Protein AF-A0A174QGA2-F1 (afdb_monomer_lite)

InterPro domains:
  IPR015068 Protein of unknown function DUF1877 [PF08974] (50-121)
  IPR035944 YfbM-like super family [G3DSA:3.40.1760.10] (6-154)
  IPR035944 YfbM-like super family [SSF111069] (50-141)

Structure (mmCIF, N/CA/C/O backbone):
data_AF-A0A174QGA2-F1
#
_entry.id   AF-A0A174QGA2-F1
#
loop_
_atom_site.group_PDB
_atom_site.id
_atom_site.type_symbol
_atom_site.label_atom_id
_atom_site.label_alt_id
_atom_site.label_comp_id
_atom_site.label_asym_id
_atom_site.label_entity_id
_atom_site.label_seq_id
_atom_site.pdbx_PDB_ins_code
_atom_site.Cartn_x
_atom_site.Cartn_y
_atom_site.Cartn_z
_atom_site.occupancy
_atom_site.B_iso_or_equiv
_atom_site.auth_seq_id
_atom_site.auth_comp_id
_atom_site.auth_asym_id
_atom_site.auth_atom_id
_atom_site.pdbx_PDB_model_num
ATOM 1 N N . MET A 1 1 ? 16.598 4.326 19.080 1.00 32.03 1 MET A N 1
ATOM 2 C CA . MET A 1 1 ? 16.404 4.909 17.741 1.00 32.03 1 MET A CA 1
ATOM 3 C C . MET A 1 1 ? 15.063 4.391 17.277 1.00 32.03 1 MET A C 1
ATOM 5 O O . MET A 1 1 ? 14.894 3.181 17.305 1.00 32.03 1 MET A O 1
ATOM 9 N N . ASN A 1 2 ? 14.091 5.274 17.035 1.00 31.70 2 ASN A N 1
ATOM 10 C CA . ASN A 1 2 ? 12.818 4.861 16.446 1.00 31.70 2 ASN A CA 1
ATOM 11 C C . ASN A 1 2 ? 13.120 4.526 14.993 1.00 31.70 2 ASN A C 1
ATOM 13 O O . ASN A 1 2 ? 13.471 5.416 14.226 1.00 31.70 2 ASN A O 1
ATOM 17 N N . THR A 1 3 ? 13.085 3.246 14.678 1.00 42.44 3 THR A N 1
ATOM 18 C CA . THR A 1 3 ? 13.171 2.734 13.323 1.00 42.44 3 THR A CA 1
ATOM 19 C C . THR A 1 3 ? 11.879 3.129 12.610 1.00 42.44 3 THR A C 1
ATOM 21 O O . THR A 1 3 ? 10.781 2.789 13.055 1.00 42.44 3 THR A O 1
ATOM 24 N N . GLU A 1 4 ? 11.982 3.973 11.585 1.00 53.12 4 GLU A N 1
ATOM 25 C CA . GLU A 1 4 ? 10.820 4.417 10.815 1.00 53.12 4 GLU A CA 1
ATOM 26 C C . GLU A 1 4 ? 10.363 3.255 9.921 1.00 53.12 4 GLU A C 1
ATOM 28 O O . GLU A 1 4 ? 10.946 2.984 8.878 1.00 53.12 4 GLU A O 1
ATOM 33 N N . ASN A 1 5 ? 9.331 2.531 10.356 1.00 74.19 5 ASN A N 1
ATOM 34 C CA . ASN A 1 5 ? 8.721 1.433 9.608 1.00 74.19 5 ASN A CA 1
ATOM 35 C C . ASN A 1 5 ? 7.823 1.996 8.488 1.00 74.19 5 ASN A C 1
ATOM 37 O O . ASN A 1 5 ? 6.624 2.174 8.698 1.00 74.19 5 ASN A O 1
ATOM 41 N N . ILE A 1 6 ? 8.400 2.326 7.327 1.00 83.94 6 ILE A N 1
ATOM 42 C CA . ILE A 1 6 ? 7.705 3.016 6.224 1.00 83.94 6 ILE A CA 1
ATOM 43 C C . ILE A 1 6 ? 7.728 2.162 4.958 1.00 83.94 6 ILE A C 1
ATOM 45 O O . ILE A 1 6 ? 8.796 1.834 4.437 1.00 83.94 6 ILE A O 1
ATOM 49 N N . ALA A 1 7 ? 6.550 1.900 4.398 1.00 87.19 7 ALA A N 1
ATOM 50 C CA . ALA A 1 7 ? 6.421 1.335 3.063 1.00 87.19 7 ALA A CA 1
ATOM 51 C C . ALA A 1 7 ? 6.525 2.450 2.015 1.00 87.19 7 ALA A C 1
ATOM 53 O O . ALA A 1 7 ? 5.836 3.470 2.097 1.00 87.19 7 ALA A O 1
ATOM 54 N N . HIS A 1 8 ? 7.409 2.266 1.044 1.00 86.12 8 HIS A N 1
ATOM 55 C CA . HIS A 1 8 ? 7.577 3.150 -0.098 1.00 86.12 8 HIS A CA 1
ATOM 56 C C . HIS A 1 8 ? 7.072 2.446 -1.348 1.00 86.12 8 HIS A C 1
ATOM 58 O O . HIS A 1 8 ? 7.482 1.327 -1.643 1.00 86.12 8 HIS A O 1
ATOM 64 N N . TYR A 1 9 ? 6.214 3.133 -2.081 1.00 86.75 9 TYR A N 1
ATOM 65 C CA . TYR A 1 9 ? 5.612 2.640 -3.303 1.00 86.75 9 TYR A CA 1
ATOM 66 C C . TYR A 1 9 ? 6.214 3.393 -4.467 1.00 86.75 9 TYR A C 1
ATOM 68 O O . TYR A 1 9 ? 6.306 4.623 -4.438 1.00 86.75 9 TYR A O 1
ATOM 76 N N . PHE A 1 10 ? 6.620 2.646 -5.479 1.00 83.25 10 PHE A N 1
ATOM 77 C CA . PHE A 1 10 ? 7.259 3.162 -6.668 1.00 83.25 10 PHE A CA 1
ATOM 78 C C . PHE A 1 10 ? 6.580 2.553 -7.883 1.00 83.25 10 PHE A C 1
ATOM 80 O O . PHE A 1 10 ? 6.438 1.337 -7.984 1.00 83.25 10 PHE A O 1
ATOM 87 N N . TYR A 1 11 ? 6.175 3.404 -8.814 1.00 79.88 11 TYR A N 1
ATOM 88 C CA . TYR A 1 11 ? 5.668 2.979 -10.105 1.00 79.88 11 TYR A CA 1
ATOM 89 C C . TYR A 1 11 ? 6.525 3.622 -11.195 1.00 79.88 11 TYR A C 1
ATOM 91 O O . TYR A 1 11 ? 6.587 4.852 -11.311 1.00 79.88 11 TYR A O 1
ATOM 99 N N . GLY A 1 12 ? 7.286 2.791 -11.906 1.00 69.81 12 GLY A N 1
ATOM 100 C CA . GLY A 1 12 ? 8.377 3.210 -12.784 1.00 69.81 12 GLY A CA 1
ATOM 101 C C . GLY A 1 12 ? 8.266 2.635 -14.191 1.00 69.81 12 GLY A C 1
ATOM 102 O O . GLY A 1 12 ? 7.476 1.734 -14.447 1.00 69.81 12 GLY A O 1
ATOM 103 N N . SER A 1 13 ? 9.066 3.185 -15.106 1.00 58.62 13 SER A N 1
ATOM 104 C CA . SER A 1 13 ? 9.187 2.695 -16.484 1.00 58.62 13 SER A CA 1
ATOM 105 C C . SER A 1 13 ? 10.116 1.473 -16.589 1.00 58.62 13 SER A C 1
ATOM 107 O O . SER A 1 13 ? 10.948 1.255 -15.706 1.00 58.62 13 SER A O 1
ATOM 109 N N . ALA A 1 14 ? 10.029 0.726 -17.698 1.00 57.12 14 ALA A N 1
ATOM 110 C CA . ALA A 1 14 ? 10.846 -0.459 -18.009 1.00 57.12 14 ALA A CA 1
ATOM 111 C C . ALA A 1 14 ? 12.374 -0.370 -17.709 1.00 57.12 14 ALA A C 1
ATOM 113 O O . ALA A 1 14 ? 12.960 -1.372 -17.309 1.00 57.12 14 ALA A O 1
ATOM 114 N N . PRO A 1 15 ? 13.075 0.784 -17.820 1.00 55.81 15 PRO A N 1
ATOM 115 C CA . PRO A 1 15 ? 14.496 0.876 -17.454 1.00 55.81 15 PRO A CA 1
ATOM 116 C C . PRO A 1 15 ? 14.767 0.696 -15.955 1.00 55.81 15 PRO A C 1
ATOM 118 O O . PRO A 1 15 ? 15.815 0.174 -15.578 1.00 55.81 15 PRO A O 1
ATOM 121 N N . ALA A 1 16 ? 13.831 1.124 -15.099 1.00 59.38 16 ALA A N 1
ATOM 122 C CA . ALA A 1 16 ? 13.921 0.873 -13.667 1.00 59.38 16 ALA A CA 1
ATOM 123 C C . ALA A 1 16 ? 13.703 -0.618 -13.384 1.00 59.38 16 ALA A C 1
ATOM 125 O O . ALA A 1 16 ? 14.403 -1.177 -12.549 1.00 59.38 16 ALA A O 1
ATOM 126 N N . GLU A 1 17 ? 12.788 -1.267 -14.110 1.00 61.62 17 GLU A N 1
ATOM 127 C CA . GLU A 1 17 ? 12.542 -2.709 -14.024 1.00 61.62 17 GLU A CA 1
ATOM 128 C C . GLU A 1 17 ? 13.785 -3.532 -14.370 1.00 61.62 17 GLU A C 1
ATOM 130 O O . GLU A 1 17 ? 14.136 -4.412 -13.594 1.00 61.62 17 GLU A O 1
ATOM 135 N N . ASP A 1 18 ? 14.493 -3.234 -15.463 1.00 65.38 18 ASP A N 1
ATOM 136 C CA . ASP A 1 18 ? 15.709 -3.974 -15.823 1.00 65.38 18 ASP A CA 1
ATOM 137 C C . ASP A 1 18 ? 16.791 -3.846 -14.741 1.00 65.38 18 ASP A C 1
ATOM 139 O O . ASP A 1 18 ? 17.445 -4.827 -14.387 1.00 65.38 18 ASP A O 1
ATOM 143 N N . GLU A 1 19 ? 17.001 -2.651 -14.182 1.00 63.28 19 GLU A N 1
ATOM 144 C CA . GLU A 1 19 ? 17.956 -2.460 -13.083 1.00 63.28 19 GLU A CA 1
ATOM 145 C C . GLU A 1 19 ? 17.502 -3.140 -11.789 1.00 63.28 19 GLU A C 1
ATOM 147 O O . GLU A 1 19 ? 18.331 -3.721 -11.088 1.00 63.28 19 GLU A O 1
ATOM 152 N N . LEU A 1 20 ? 16.200 -3.129 -11.497 1.00 63.28 20 LEU A N 1
ATOM 153 C CA . LEU A 1 20 ? 15.600 -3.810 -10.352 1.00 63.28 20 LEU A CA 1
ATOM 154 C C . LEU A 1 20 ? 15.716 -5.323 -10.472 1.00 63.28 20 LEU A C 1
ATOM 156 O O . LEU A 1 20 ? 16.229 -5.962 -9.563 1.00 63.28 20 LEU A O 1
ATOM 160 N N . MET A 1 21 ? 15.300 -5.891 -11.600 1.00 66.69 21 MET A N 1
ATOM 161 C CA . MET A 1 21 ? 15.427 -7.308 -11.925 1.00 66.69 21 MET A CA 1
ATOM 162 C C . MET A 1 21 ? 16.900 -7.718 -11.865 1.00 66.69 21 MET A C 1
ATOM 164 O O . MET A 1 21 ? 17.241 -8.699 -11.210 1.00 66.69 21 MET A O 1
ATOM 168 N N . ASN A 1 22 ? 17.812 -6.938 -12.454 1.00 67.81 22 ASN A N 1
ATOM 169 C CA . ASN A 1 22 ? 19.244 -7.221 -12.365 1.00 67.81 22 ASN A CA 1
ATOM 170 C C . ASN A 1 22 ? 19.764 -7.152 -10.922 1.00 67.81 22 ASN A C 1
ATOM 172 O O . ASN A 1 22 ? 20.528 -8.029 -10.529 1.00 67.81 22 ASN A O 1
ATOM 176 N N . ALA A 1 23 ? 19.348 -6.172 -10.117 1.00 63.22 23 ALA A N 1
ATOM 177 C CA . ALA A 1 23 ? 19.725 -6.081 -8.707 1.00 63.22 23 ALA A CA 1
ATOM 178 C C . ALA A 1 23 ? 19.207 -7.291 -7.912 1.00 63.22 23 ALA A C 1
ATOM 180 O O . ALA A 1 23 ? 20.001 -7.986 -7.273 1.00 63.22 23 ALA A O 1
ATOM 181 N N . VAL A 1 24 ? 17.917 -7.606 -8.061 1.00 58.97 24 VAL A N 1
ATOM 182 C CA . VAL A 1 24 ? 17.227 -8.756 -7.458 1.00 58.97 24 VAL A CA 1
ATOM 183 C C . VAL A 1 24 ? 17.932 -10.066 -7.801 1.00 58.97 24 VAL A C 1
ATOM 185 O O . VAL A 1 24 ? 18.213 -10.872 -6.914 1.00 58.97 24 VAL A O 1
ATOM 188 N N . PHE A 1 25 ? 18.257 -10.286 -9.076 1.00 62.22 25 PHE A N 1
ATOM 189 C CA . PHE A 1 25 ? 18.882 -11.528 -9.535 1.00 62.22 25 PHE A CA 1
ATOM 190 C C . PHE A 1 25 ? 20.403 -11.570 -9.332 1.00 62.22 25 PHE A C 1
ATOM 192 O O . PHE A 1 25 ? 20.982 -12.658 -9.362 1.00 62.22 25 PHE A O 1
ATOM 199 N N . SER A 1 26 ? 21.067 -10.430 -9.109 1.00 64.62 26 SER A N 1
ATOM 200 C CA . SER A 1 26 ? 22.510 -10.381 -8.821 1.00 64.62 26 SER A CA 1
ATOM 201 C C . SER A 1 26 ? 22.862 -10.750 -7.376 1.00 64.62 26 SER A C 1
ATOM 203 O O . SER A 1 26 ? 23.997 -11.148 -7.114 1.00 64.62 26 SER A O 1
ATOM 205 N N . GLY A 1 27 ? 21.893 -10.685 -6.454 1.00 55.16 27 GLY A N 1
ATOM 206 C CA . GLY A 1 27 ? 22.037 -11.139 -5.068 1.00 55.16 27 GLY A CA 1
ATOM 207 C C . GLY A 1 27 ? 22.778 -10.182 -4.127 1.00 55.16 27 GLY A C 1
ATOM 208 O O . GLY A 1 27 ? 23.023 -10.552 -2.979 1.00 55.16 27 GLY A O 1
ATOM 209 N N . GLU A 1 28 ? 23.125 -8.966 -4.564 1.00 54.97 28 GLU A N 1
ATOM 210 C CA . GLU A 1 28 ? 23.722 -7.936 -3.706 1.00 54.97 28 GLU A CA 1
ATOM 211 C C . GLU A 1 28 ? 22.750 -6.764 -3.474 1.00 54.97 28 GLU A C 1
ATOM 213 O O . GLU A 1 28 ? 22.506 -5.956 -4.364 1.00 54.97 28 GLU A O 1
ATOM 218 N N . ASN A 1 29 ? 22.250 -6.666 -2.234 1.00 64.25 29 ASN A N 1
ATOM 219 C CA . ASN A 1 29 ? 21.660 -5.474 -1.606 1.00 64.25 29 ASN A CA 1
ATOM 220 C C . ASN A 1 29 ? 20.593 -4.745 -2.451 1.00 64.25 29 ASN A C 1
ATOM 222 O O . ASN A 1 29 ? 20.754 -3.588 -2.859 1.00 64.25 29 ASN A O 1
ATOM 226 N N . THR A 1 30 ? 19.484 -5.449 -2.690 1.00 66.44 30 THR A N 1
ATOM 227 C CA . THR A 1 30 ? 18.354 -4.981 -3.505 1.00 66.44 30 THR A CA 1
ATOM 228 C C . THR A 1 30 ? 17.773 -3.678 -2.968 1.00 66.44 30 THR A C 1
ATOM 230 O O . THR A 1 30 ? 17.426 -2.803 -3.756 1.00 66.44 30 THR A O 1
ATOM 233 N N . VAL A 1 31 ? 17.713 -3.506 -1.644 1.00 66.31 31 VAL A N 1
ATOM 234 C CA . VAL A 1 31 ? 17.263 -2.261 -1.002 1.00 66.31 31 VAL A CA 1
ATOM 235 C C . VAL A 1 31 ? 18.100 -1.044 -1.414 1.00 66.31 31 VAL A C 1
ATOM 237 O O . VAL A 1 31 ? 17.535 -0.007 -1.770 1.00 66.31 31 VAL A O 1
ATOM 240 N N . ASP A 1 32 ? 19.431 -1.138 -1.391 1.00 70.19 32 ASP A N 1
ATOM 241 C CA . ASP A 1 32 ? 20.298 -0.013 -1.767 1.00 70.19 32 ASP A CA 1
ATOM 242 C C . ASP A 1 32 ? 20.285 0.244 -3.278 1.00 70.19 32 ASP A C 1
ATOM 244 O O . ASP A 1 32 ? 20.336 1.402 -3.709 1.00 70.19 32 ASP A O 1
ATOM 248 N N . ALA A 1 33 ? 20.153 -0.812 -4.085 1.00 68.25 33 ALA A N 1
ATOM 249 C CA . ALA A 1 33 ? 19.936 -0.687 -5.521 1.00 68.25 33 ALA A CA 1
ATOM 250 C C . ALA A 1 33 ? 18.605 0.019 -5.820 1.00 68.25 33 ALA A C 1
ATOM 252 O O . ALA A 1 33 ? 18.585 0.957 -6.610 1.00 68.25 33 ALA A O 1
ATOM 253 N N . LEU A 1 34 ? 17.528 -0.329 -5.108 1.00 67.62 34 LEU A N 1
ATOM 254 C CA . LEU A 1 34 ? 16.228 0.342 -5.182 1.00 67.62 34 LEU A CA 1
ATOM 255 C C . LEU A 1 34 ? 16.313 1.811 -4.816 1.00 67.62 34 LEU A C 1
ATOM 257 O O . LEU A 1 34 ? 15.825 2.663 -5.550 1.00 67.62 34 LEU A O 1
ATOM 261 N N . LYS A 1 35 ? 16.958 2.125 -3.689 1.00 68.38 35 LYS A N 1
ATOM 262 C CA . LYS A 1 35 ? 17.181 3.510 -3.265 1.00 68.38 35 LYS A CA 1
ATOM 263 C C . LYS A 1 35 ? 18.007 4.271 -4.303 1.00 68.38 35 LYS A C 1
ATOM 265 O O . LYS A 1 35 ? 17.754 5.449 -4.535 1.00 68.38 35 LYS A O 1
ATOM 270 N N . THR A 1 36 ? 18.982 3.627 -4.939 1.00 70.44 36 THR A N 1
ATOM 271 C CA . THR A 1 36 ? 19.800 4.239 -5.994 1.00 70.44 36 THR A CA 1
ATOM 272 C C . THR A 1 36 ? 18.984 4.477 -7.263 1.00 70.44 36 THR A C 1
ATOM 274 O O . THR A 1 36 ? 18.959 5.606 -7.747 1.00 70.44 36 THR A O 1
ATOM 277 N N . ALA A 1 37 ? 18.241 3.475 -7.733 1.00 66.44 37 ALA A N 1
ATOM 278 C CA . ALA A 1 37 ? 17.342 3.569 -8.878 1.00 66.44 37 ALA A CA 1
ATOM 279 C C . ALA A 1 37 ? 16.263 4.642 -8.652 1.00 66.44 37 ALA A C 1
ATOM 281 O O . ALA A 1 37 ? 16.067 5.497 -9.509 1.00 66.44 37 ALA A O 1
ATOM 282 N N . ALA A 1 38 ? 15.654 4.685 -7.459 1.00 63.41 38 ALA A N 1
ATOM 283 C CA . ALA A 1 38 ? 14.725 5.730 -7.000 1.00 63.41 38 ALA A CA 1
ATOM 284 C C . ALA A 1 38 ? 15.292 7.149 -7.085 1.00 63.41 38 ALA A C 1
ATOM 286 O O . ALA A 1 38 ? 14.538 8.100 -7.270 1.00 63.41 38 ALA A O 1
ATOM 287 N N . ASN A 1 39 ? 16.611 7.299 -6.961 1.00 66.44 39 ASN A N 1
ATOM 288 C CA . ASN A 1 39 ? 17.290 8.585 -7.080 1.00 66.44 39 ASN A CA 1
ATOM 289 C C . ASN A 1 39 ? 17.799 8.883 -8.503 1.00 66.44 39 ASN A C 1
ATOM 291 O O . ASN A 1 39 ? 18.123 10.035 -8.790 1.00 66.44 39 ASN A O 1
ATOM 295 N N . GLN A 1 40 ? 17.931 7.871 -9.365 1.00 64.69 40 GLN A N 1
ATOM 296 C CA . GLN A 1 40 ? 18.524 7.987 -10.704 1.00 64.69 40 GLN A CA 1
ATOM 297 C C . GLN A 1 40 ? 17.485 8.029 -11.828 1.00 64.69 40 GLN A C 1
ATOM 299 O O . GLN A 1 40 ? 17.732 8.679 -12.845 1.00 64.69 40 GLN A O 1
ATOM 304 N N . HIS A 1 41 ? 16.334 7.388 -11.635 1.00 64.44 41 HIS A N 1
ATOM 305 C CA . HIS A 1 41 ? 15.251 7.318 -12.613 1.00 64.44 41 HIS A CA 1
ATOM 306 C C . HIS A 1 41 ? 14.066 8.179 -12.181 1.00 64.44 41 HIS A C 1
ATOM 308 O O . HIS A 1 41 ? 13.733 8.260 -10.998 1.00 64.44 41 HIS A O 1
ATOM 314 N N . GLU A 1 42 ? 13.393 8.804 -13.147 1.00 63.81 42 GLU A N 1
ATOM 315 C CA . GLU A 1 42 ? 12.097 9.439 -12.898 1.00 63.81 42 GLU A CA 1
ATOM 316 C C . GLU A 1 42 ? 11.029 8.347 -12.772 1.00 63.81 42 GLU A C 1
ATOM 318 O O . GLU A 1 42 ? 10.503 7.839 -13.764 1.00 63.81 42 GLU A O 1
ATOM 323 N N . PHE A 1 43 ? 10.716 7.970 -11.531 1.00 71.06 43 PHE A N 1
ATOM 324 C CA . PHE A 1 43 ? 9.496 7.227 -11.236 1.00 71.06 43 PHE A CA 1
ATOM 325 C C . PHE A 1 43 ? 8.290 8.093 -11.584 1.00 71.06 43 PHE A C 1
ATOM 327 O O . PHE A 1 43 ? 8.243 9.278 -11.248 1.00 71.06 43 PHE A O 1
ATOM 334 N N . LEU A 1 44 ? 7.309 7.489 -12.249 1.00 75.38 44 LEU A N 1
ATOM 335 C CA . LEU A 1 44 ? 6.091 8.175 -12.665 1.00 75.38 44 LEU A CA 1
ATOM 336 C C . LEU A 1 44 ? 5.263 8.559 -11.442 1.00 75.38 44 LEU A C 1
ATOM 338 O O . LEU A 1 44 ? 4.813 9.700 -11.327 1.00 75.38 44 LEU A O 1
ATOM 342 N N . TYR A 1 45 ? 5.128 7.623 -10.499 1.00 83.19 45 TYR A N 1
ATOM 343 C CA . TYR A 1 45 ? 4.452 7.845 -9.227 1.00 83.19 45 TYR A CA 1
ATOM 344 C C . TYR A 1 45 ? 5.284 7.285 -8.078 1.00 83.19 45 TYR A C 1
ATOM 346 O O . TYR A 1 45 ? 5.861 6.201 -8.176 1.00 83.19 45 TYR A O 1
ATOM 354 N N . THR A 1 46 ? 5.321 8.022 -6.968 1.00 84.88 46 THR A N 1
ATOM 355 C CA . THR A 1 46 ? 5.925 7.555 -5.717 1.00 84.88 46 THR A CA 1
ATOM 356 C C . THR A 1 46 ? 5.053 7.964 -4.545 1.00 84.88 46 THR A C 1
ATOM 358 O O . THR A 1 46 ? 4.564 9.092 -4.520 1.00 84.88 46 THR A O 1
ATOM 361 N N . GLU A 1 47 ? 4.873 7.073 -3.575 1.00 90.38 47 GLU A N 1
ATOM 362 C CA . GLU A 1 47 ? 4.130 7.360 -2.347 1.00 90.38 47 GLU A CA 1
ATOM 363 C C . GLU A 1 47 ? 4.797 6.714 -1.130 1.00 90.38 47 GLU A C 1
ATOM 365 O O . GLU A 1 47 ? 5.595 5.781 -1.242 1.00 90.38 47 GLU A O 1
ATOM 370 N N . LYS A 1 48 ? 4.480 7.232 0.060 1.00 90.31 48 LYS A N 1
ATOM 371 C CA . LYS A 1 48 ? 4.991 6.714 1.335 1.00 90.31 48 LYS A CA 1
ATOM 372 C C . LYS A 1 48 ? 3.850 6.486 2.308 1.00 90.31 48 LYS A C 1
ATOM 374 O O . LYS A 1 48 ? 3.110 7.417 2.614 1.00 90.31 48 LYS A O 1
ATOM 379 N N . ILE A 1 49 ? 3.780 5.278 2.849 1.00 92.00 49 ILE A N 1
ATOM 380 C CA . ILE A 1 49 ? 2.761 4.854 3.802 1.00 92.00 49 ILE A CA 1
ATOM 381 C C . ILE A 1 49 ? 3.460 4.448 5.098 1.00 92.00 49 ILE A C 1
ATOM 383 O O . ILE A 1 49 ? 4.229 3.485 5.143 1.00 92.00 49 ILE A O 1
ATOM 387 N N . ARG A 1 50 ? 3.218 5.205 6.166 1.00 92.19 50 ARG A N 1
ATOM 388 C CA . ARG A 1 50 ? 3.810 4.965 7.490 1.00 92.19 50 ARG A CA 1
ATOM 389 C C . ARG A 1 50 ? 3.001 3.955 8.283 1.00 92.19 50 ARG A C 1
ATOM 391 O O . ARG A 1 50 ? 3.563 3.162 9.027 1.00 92.19 50 ARG A O 1
ATOM 398 N N . LEU A 1 51 ? 1.687 3.961 8.101 1.00 93.44 51 LEU A N 1
ATOM 399 C CA . LEU A 1 51 ? 0.762 3.104 8.832 1.00 93.44 51 LEU A CA 1
ATOM 400 C C . LEU A 1 51 ? 0.526 1.768 8.118 1.00 93.44 5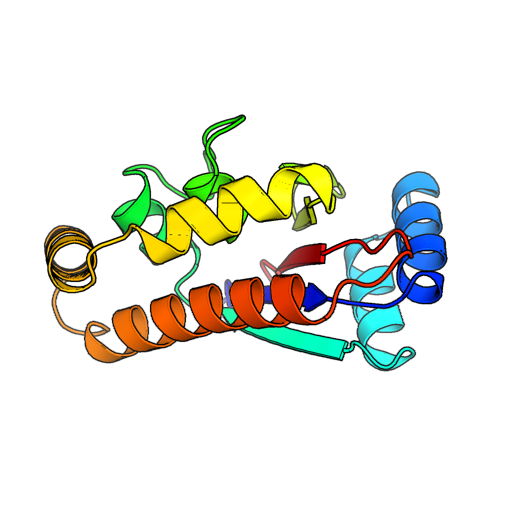1 LEU A C 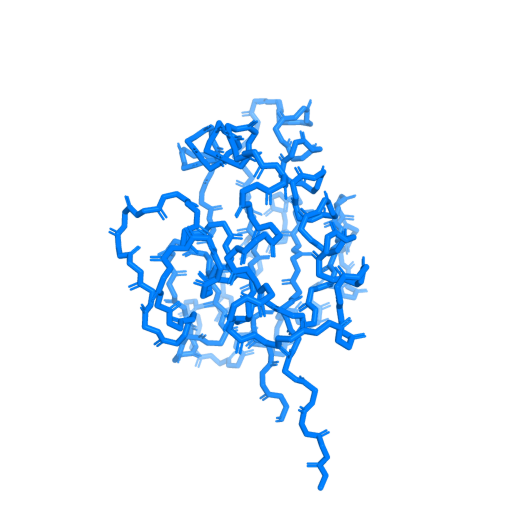1
ATOM 402 O O . LEU A 1 51 ? -0.459 1.099 8.400 1.00 93.44 51 LEU A O 1
ATOM 406 N N . TRP A 1 52 ? 1.410 1.351 7.204 1.00 92.44 52 TRP A N 1
ATOM 407 C CA . TRP A 1 52 ? 1.181 0.224 6.287 1.00 92.44 52 TRP A CA 1
ATOM 408 C C . TRP A 1 52 ? 0.758 -1.066 7.008 1.00 92.44 52 TRP A C 1
ATOM 410 O O . TRP A 1 52 ? -0.184 -1.728 6.586 1.00 92.44 52 TRP A O 1
ATOM 420 N N . ASN A 1 53 ? 1.381 -1.388 8.146 1.00 91.44 53 ASN A N 1
ATOM 421 C CA . ASN A 1 53 ? 1.029 -2.577 8.922 1.00 91.44 53 ASN A CA 1
ATOM 422 C C . ASN A 1 53 ? -0.334 -2.440 9.624 1.00 91.44 53 ASN A C 1
ATOM 424 O O . ASN A 1 53 ? -1.064 -3.419 9.754 1.00 91.44 53 ASN A O 1
ATOM 428 N N . GLU A 1 54 ? -0.691 -1.234 10.068 1.00 93.38 54 GLU A N 1
ATOM 429 C CA . GLU A 1 54 ? -2.004 -0.956 10.659 1.00 93.38 54 GLU A CA 1
ATOM 430 C C . GLU A 1 54 ? -3.105 -0.952 9.589 1.00 93.38 54 GLU A C 1
ATOM 432 O O . GLU A 1 54 ? -4.201 -1.449 9.838 1.00 93.38 54 GLU A O 1
ATOM 437 N N . LEU A 1 55 ? -2.802 -0.454 8.382 1.00 94.69 55 LEU A N 1
ATOM 438 C CA . LEU A 1 55 ? -3.690 -0.548 7.223 1.00 94.69 55 LEU A CA 1
ATOM 439 C C . LEU A 1 55 ? -3.932 -2.013 6.848 1.00 94.69 55 LEU A C 1
ATOM 441 O O . LEU A 1 55 ? -5.083 -2.407 6.693 1.00 94.69 55 LEU A O 1
ATOM 445 N N . HIS A 1 56 ? -2.879 -2.836 6.786 1.00 94.31 56 HIS A N 1
ATOM 446 C CA . HIS A 1 56 ? -3.006 -4.272 6.522 1.00 94.31 56 HIS A CA 1
ATOM 447 C C . HIS A 1 56 ? -3.916 -4.957 7.555 1.00 94.31 56 HIS A C 1
ATOM 449 O O . HIS A 1 56 ? -4.868 -5.649 7.199 1.00 94.31 56 HIS A O 1
ATOM 455 N N . MET A 1 57 ? -3.689 -4.695 8.847 1.00 93.56 57 MET A N 1
ATOM 456 C CA . MET A 1 57 ? -4.532 -5.216 9.930 1.00 93.56 57 MET A CA 1
ATOM 457 C C . MET A 1 57 ? -6.002 -4.795 9.801 1.00 93.56 57 MET A C 1
ATOM 459 O O . MET A 1 57 ? -6.893 -5.596 10.094 1.00 93.56 57 MET A O 1
ATOM 463 N N . ALA A 1 58 ? -6.276 -3.561 9.379 1.00 95.69 58 ALA A N 1
ATOM 464 C CA . ALA A 1 58 ? -7.639 -3.061 9.227 1.00 95.69 58 ALA A CA 1
ATOM 465 C C . ALA A 1 58 ? -8.344 -3.631 7.983 1.00 95.69 58 ALA A C 1
ATOM 467 O O . ALA A 1 58 ? -9.540 -3.917 8.050 1.00 95.69 58 ALA A O 1
ATOM 468 N N . LEU A 1 59 ? -7.609 -3.819 6.881 1.00 95.81 59 LEU A N 1
ATOM 469 C CA . LEU A 1 59 ? -8.133 -4.305 5.602 1.00 95.81 59 LEU A CA 1
ATOM 470 C C . LEU A 1 59 ? -8.359 -5.820 5.595 1.00 95.81 59 LEU A C 1
ATOM 472 O O . LEU A 1 59 ? -9.441 -6.271 5.232 1.00 95.81 59 LEU A O 1
ATOM 476 N N . VAL A 1 60 ? -7.367 -6.604 6.032 1.00 94.69 60 VAL A N 1
ATOM 477 C CA . VAL A 1 60 ? -7.401 -8.077 5.916 1.00 94.69 60 VAL A CA 1
ATOM 478 C C . VAL A 1 60 ? -7.405 -8.813 7.258 1.00 94.69 60 VAL A C 1
ATOM 480 O O . VAL A 1 60 ? -7.636 -10.019 7.309 1.00 94.69 60 VAL A O 1
ATOM 483 N N . GLY A 1 61 ? -7.210 -8.106 8.376 1.00 93.38 61 GLY A N 1
ATOM 484 C CA . GLY A 1 61 ? -7.346 -8.678 9.721 1.00 93.38 61 GLY A CA 1
ATOM 485 C C . GLY A 1 61 ? -6.099 -9.362 10.289 1.00 93.38 61 GLY A C 1
ATOM 486 O O . GLY A 1 61 ? -6.164 -9.864 11.413 1.00 93.38 61 GLY A O 1
ATOM 487 N N . CYS A 1 62 ? -4.975 -9.376 9.569 1.00 90.31 62 CYS A N 1
ATOM 488 C CA . CYS A 1 62 ? -3.690 -9.903 10.041 1.00 90.31 62 CYS A CA 1
ATOM 489 C C . CYS A 1 62 ? -2.549 -8.890 9.840 1.00 90.31 62 CYS A C 1
ATOM 491 O O . CYS A 1 62 ? -2.726 -7.910 9.112 1.00 90.31 62 CYS A O 1
ATOM 493 N N . PRO A 1 63 ? -1.391 -9.062 10.505 1.00 89.06 63 PRO A N 1
ATOM 494 C CA . PRO A 1 63 ? -0.263 -8.153 10.335 1.00 89.06 63 PRO A CA 1
ATOM 495 C C . PRO A 1 63 ? 0.304 -8.258 8.922 1.00 89.06 63 PRO A C 1
ATOM 497 O O . PRO A 1 63 ? 0.361 -9.347 8.360 1.00 89.06 63 PRO A O 1
ATOM 500 N N . GLY A 1 64 ? 0.827 -7.162 8.377 1.00 84.88 64 GLY A N 1
ATOM 501 C CA . GLY A 1 64 ? 1.523 -7.188 7.085 1.00 84.88 64 GLY A CA 1
ATOM 502 C C . GLY A 1 64 ? 2.845 -7.964 7.125 1.00 84.88 64 GLY A C 1
ATOM 503 O O . GLY A 1 64 ? 3.451 -8.225 6.096 1.00 84.88 64 GLY A O 1
ATOM 504 N N . THR A 1 65 ? 3.302 -8.374 8.311 1.00 83.25 65 THR A N 1
ATOM 505 C CA . THR A 1 65 ? 4.403 -9.336 8.469 1.00 83.25 65 THR A CA 1
ATOM 506 C C . THR A 1 65 ? 3.988 -10.785 8.210 1.00 83.25 65 THR A C 1
ATOM 508 O O . THR A 1 65 ? 4.854 -11.648 8.112 1.00 83.25 65 THR A O 1
ATOM 511 N N . GLU A 1 66 ? 2.684 -11.055 8.147 1.00 85.38 66 GLU A N 1
ATOM 512 C CA . GLU A 1 66 ? 2.081 -12.359 7.860 1.00 85.38 66 GLU A CA 1
ATOM 513 C C . GLU A 1 66 ? 1.030 -12.187 6.743 1.00 85.38 66 GLU A C 1
ATOM 515 O O . GLU A 1 66 ? -0.173 -12.342 6.988 1.00 85.38 66 GLU A O 1
ATOM 520 N N . PRO A 1 67 ? 1.461 -11.791 5.529 1.00 84.25 67 PRO A N 1
ATOM 521 C CA . PRO A 1 67 ? 0.547 -11.467 4.442 1.00 84.25 67 PRO A CA 1
ATOM 522 C C . PRO A 1 67 ? -0.214 -12.694 3.936 1.00 84.25 67 PRO A C 1
ATOM 524 O O . PRO A 1 67 ? 0.257 -13.834 4.020 1.00 84.25 67 PRO A O 1
ATOM 527 N N . ILE A 1 68 ? -1.406 -12.451 3.390 1.00 87.19 68 ILE A N 1
ATOM 528 C CA . ILE A 1 68 ? -2.269 -13.494 2.839 1.00 87.19 68 ILE A CA 1
ATOM 529 C C . ILE A 1 68 ? -1.957 -13.630 1.352 1.00 87.19 68 ILE A C 1
ATOM 531 O O . ILE A 1 68 ? -2.160 -12.714 0.562 1.00 87.19 68 ILE A O 1
ATOM 535 N N . SER A 1 69 ? -1.464 -14.803 0.969 1.00 84.31 69 SER A N 1
ATOM 536 C CA . SER A 1 69 ? -1.142 -15.113 -0.423 1.00 84.31 69 SER A CA 1
ATOM 537 C C . SER A 1 69 ? -2.391 -15.058 -1.316 1.00 84.31 69 SER A C 1
ATOM 539 O O . SER A 1 69 ? -3.419 -15.631 -0.950 1.00 84.31 69 SER A O 1
ATOM 541 N N . HIS A 1 70 ? -2.267 -14.438 -2.497 1.00 86.00 70 HIS A N 1
ATOM 542 C CA . HIS A 1 70 ? -3.341 -14.254 -3.491 1.00 86.00 70 HIS A CA 1
ATOM 543 C C . HIS A 1 70 ? -4.556 -13.464 -2.975 1.00 86.00 70 HIS A C 1
ATOM 545 O O . HIS A 1 70 ? -5.671 -13.642 -3.465 1.00 86.00 70 HIS A O 1
ATOM 551 N N . GLU A 1 71 ? -4.361 -12.628 -1.955 1.00 93.12 71 GLU A N 1
ATOM 552 C CA . GLU A 1 71 ? -5.378 -11.692 -1.494 1.00 93.12 71 GLU A CA 1
ATOM 553 C C . GLU A 1 71 ? -5.009 -10.278 -2.000 1.00 93.12 71 GLU A C 1
ATOM 555 O O . GLU A 1 71 ? -3.953 -9.767 -1.608 1.00 93.12 71 GLU A O 1
ATOM 560 N N . PRO A 1 72 ? -5.851 -9.634 -2.838 1.00 93.94 72 PRO A N 1
ATOM 561 C CA . PRO A 1 72 ? -5.520 -8.351 -3.464 1.00 93.94 72 PRO A CA 1
ATOM 562 C C . PRO A 1 72 ? -5.276 -7.179 -2.498 1.00 93.94 72 PRO A C 1
ATOM 564 O O . PRO A 1 72 ? -4.363 -6.389 -2.709 1.00 93.94 72 PRO A O 1
ATOM 567 N N . LEU A 1 73 ? -6.040 -7.039 -1.414 1.00 94.69 73 LEU A N 1
ATOM 568 C CA . LEU A 1 73 ? -5.814 -6.017 -0.382 1.00 94.69 73 LEU A CA 1
ATOM 569 C C . LEU A 1 73 ? -4.536 -6.276 0.426 1.00 94.69 73 LEU A C 1
ATOM 571 O O . LEU A 1 73 ? -3.886 -5.326 0.866 1.00 94.69 73 LEU A O 1
ATOM 575 N N . SER A 1 74 ? -4.158 -7.541 0.628 1.00 92.62 74 SER A N 1
ATOM 576 C CA . SER A 1 74 ? -2.868 -7.890 1.230 1.00 92.62 74 SER A CA 1
ATOM 577 C C . SER A 1 74 ? -1.731 -7.498 0.284 1.00 92.62 74 SER A C 1
ATOM 579 O O . SER A 1 74 ? -0.847 -6.729 0.670 1.00 92.62 74 SER A O 1
ATOM 581 N N . GLN A 1 75 ? -1.810 -7.924 -0.978 1.00 91.25 75 GLN A N 1
ATOM 582 C CA . GLN A 1 75 ? -0.840 -7.602 -2.030 1.00 91.25 75 GLN A CA 1
ATOM 583 C C . GLN A 1 75 ? -0.726 -6.093 -2.278 1.00 91.25 75 GLN A C 1
ATOM 585 O O . GLN A 1 75 ? 0.375 -5.588 -2.483 1.00 91.25 75 GLN A O 1
ATOM 590 N N . ALA A 1 76 ? -1.826 -5.344 -2.160 1.00 91.69 76 ALA A N 1
ATOM 591 C CA . ALA A 1 76 ? -1.826 -3.889 -2.263 1.00 91.69 76 ALA A CA 1
ATOM 592 C C . ALA A 1 76 ? -0.866 -3.226 -1.266 1.00 91.69 76 ALA A C 1
ATOM 594 O O . ALA A 1 76 ? -0.312 -2.169 -1.557 1.00 91.69 76 ALA A O 1
ATOM 595 N N . ILE A 1 77 ? -0.685 -3.827 -0.089 1.00 90.75 77 ILE A N 1
ATOM 596 C CA . ILE A 1 77 ? 0.145 -3.274 0.980 1.00 90.75 77 ILE A CA 1
ATOM 597 C C . ILE A 1 77 ? 1.569 -3.835 0.949 1.00 90.75 77 ILE A C 1
ATOM 599 O O . ILE A 1 77 ? 2.523 -3.112 1.236 1.00 90.75 77 ILE A O 1
ATOM 603 N N . VAL A 1 78 ? 1.714 -5.135 0.686 1.00 86.69 78 VAL A N 1
ATOM 604 C CA . VAL A 1 78 ? 2.996 -5.836 0.850 1.00 86.69 78 VAL A CA 1
ATOM 605 C C . VAL A 1 78 ? 3.664 -6.261 -0.451 1.00 86.69 78 VAL A C 1
ATOM 607 O O . VAL A 1 78 ? 4.794 -6.725 -0.390 1.00 86.69 78 VAL A O 1
ATOM 610 N N . GLY A 1 79 ? 3.007 -6.082 -1.596 1.00 84.50 79 GLY A N 1
ATOM 611 C CA . GLY A 1 79 ? 3.423 -6.622 -2.890 1.00 84.50 79 GLY A CA 1
ATOM 612 C C . GLY A 1 79 ? 3.070 -8.104 -3.071 1.00 84.50 79 GLY A C 1
ATOM 613 O O . GLY A 1 79 ? 2.574 -8.761 -2.152 1.00 84.50 79 GLY A O 1
ATOM 614 N N . VAL A 1 80 ? 3.287 -8.620 -4.283 1.00 80.12 80 VAL A N 1
ATOM 615 C CA . VAL A 1 80 ? 2.928 -9.994 -4.679 1.00 80.12 80 VAL A CA 1
ATOM 616 C C . VAL A 1 80 ? 4.083 -10.956 -4.428 1.00 80.12 80 VAL A C 1
ATOM 618 O O . VAL A 1 80 ? 3.918 -11.948 -3.716 1.00 80.12 80 VAL A O 1
ATOM 621 N N . ASP A 1 81 ? 5.256 -10.629 -4.967 1.00 75.88 81 ASP A N 1
ATOM 622 C CA . ASP A 1 81 ? 6.458 -11.450 -4.872 1.00 75.88 81 ASP A CA 1
ATOM 623 C C . ASP A 1 81 ? 7.560 -10.732 -4.103 1.00 75.88 81 ASP A C 1
ATOM 625 O O . ASP A 1 81 ? 7.851 -9.561 -4.345 1.00 75.88 81 ASP A O 1
ATOM 629 N N . PHE A 1 82 ? 8.196 -11.457 -3.182 1.00 73.25 82 PHE A N 1
ATOM 630 C CA . PHE A 1 82 ? 9.163 -10.918 -2.230 1.00 73.25 82 PHE A CA 1
ATOM 631 C C . PHE A 1 82 ? 10.603 -11.211 -2.639 1.00 73.25 82 PHE A C 1
ATOM 633 O O . PHE A 1 82 ? 10.941 -12.310 -3.084 1.00 73.25 82 PHE A O 1
ATOM 640 N N . VAL A 1 83 ? 11.477 -10.245 -2.387 1.00 70.31 83 VAL A N 1
ATOM 641 C CA . VAL A 1 83 ? 12.925 -10.330 -2.581 1.00 70.31 83 VAL A CA 1
ATOM 642 C C . VAL A 1 83 ? 13.632 -9.725 -1.362 1.00 70.31 83 VAL A C 1
ATOM 644 O O . VAL A 1 83 ? 13.012 -9.037 -0.548 1.00 70.31 83 VAL A O 1
ATOM 647 N N . ASP A 1 84 ? 14.927 -10.011 -1.208 1.00 69.75 84 ASP A N 1
ATOM 648 C CA . ASP A 1 84 ? 15.759 -9.471 -0.115 1.00 69.75 84 ASP A CA 1
ATOM 649 C C . ASP A 1 84 ? 15.160 -9.734 1.285 1.00 69.75 84 ASP A C 1
ATOM 651 O O . ASP A 1 84 ? 14.849 -8.818 2.045 1.00 69.75 84 ASP A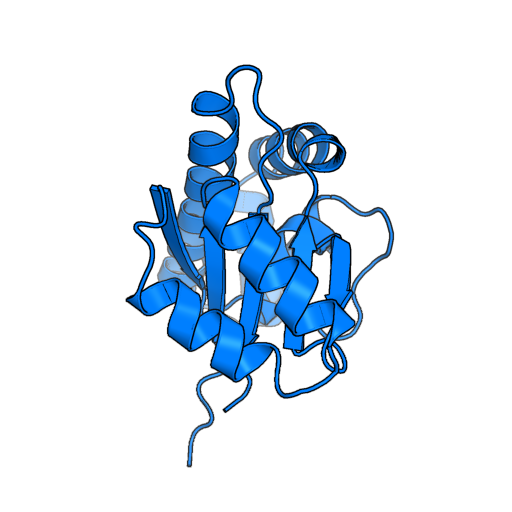 O 1
ATOM 655 N N . ASP A 1 85 ? 14.884 -11.011 1.584 1.00 69.25 85 ASP A N 1
ATOM 656 C CA . ASP A 1 85 ? 14.247 -11.475 2.830 1.00 69.25 85 ASP A CA 1
ATOM 657 C C . ASP A 1 85 ? 12.914 -10.765 3.178 1.00 69.25 85 ASP A C 1
ATOM 659 O O . ASP A 1 85 ? 12.516 -10.681 4.344 1.00 69.25 85 ASP A O 1
ATOM 663 N N . GLY A 1 86 ? 12.192 -10.276 2.162 1.00 67.38 86 GLY A N 1
ATOM 664 C CA . GLY A 1 86 ? 10.883 -9.633 2.308 1.00 67.38 86 GLY A CA 1
ATOM 665 C C . GLY A 1 86 ? 10.935 -8.135 2.606 1.00 67.38 86 GLY A C 1
ATOM 666 O O . GLY A 1 86 ? 9.926 -7.563 3.016 1.00 67.38 86 GLY A O 1
ATOM 667 N N . GLN A 1 87 ? 12.091 -7.489 2.421 1.00 72.25 87 GLN A N 1
ATOM 668 C CA . GLN A 1 87 ? 12.217 -6.027 2.514 1.00 72.25 87 GLN A CA 1
ATOM 669 C C . GLN A 1 87 ? 11.708 -5.313 1.260 1.00 72.25 87 GLN A C 1
ATOM 671 O O . GLN A 1 87 ? 11.339 -4.139 1.303 1.00 72.25 87 GLN A O 1
ATOM 676 N N . VAL A 1 88 ? 11.687 -6.020 0.137 1.00 75.12 88 VAL A N 1
ATOM 677 C CA . VAL A 1 88 ? 11.229 -5.507 -1.146 1.00 75.12 88 VAL A CA 1
ATOM 678 C C . VAL A 1 88 ? 10.248 -6.509 -1.720 1.00 75.12 88 VAL A C 1
ATOM 680 O O . VAL A 1 88 ? 10.457 -7.719 -1.631 1.00 75.12 88 VAL A O 1
ATOM 683 N N . ALA A 1 89 ? 9.191 -6.002 -2.328 1.00 79.50 89 ALA A N 1
ATOM 684 C CA . ALA A 1 89 ? 8.275 -6.792 -3.112 1.00 79.50 89 ALA A CA 1
ATOM 685 C C . ALA A 1 89 ? 7.913 -6.069 -4.403 1.00 79.50 89 ALA A C 1
ATOM 687 O O . ALA A 1 89 ? 8.035 -4.846 -4.507 1.00 79.50 89 ALA A O 1
ATOM 688 N N . TYR A 1 90 ? 7.460 -6.827 -5.388 1.00 77.19 90 TYR A N 1
ATOM 689 C CA . TYR A 1 90 ? 6.949 -6.282 -6.635 1.00 77.19 90 TYR A CA 1
ATOM 690 C C . TYR A 1 90 ? 5.575 -6.862 -6.956 1.00 77.19 90 TYR A C 1
ATOM 692 O O . TYR A 1 90 ? 5.194 -7.925 -6.465 1.00 77.19 90 TYR A O 1
ATOM 700 N N . THR A 1 91 ? 4.835 -6.114 -7.760 1.00 77.56 91 THR A N 1
ATOM 701 C CA . THR A 1 91 ? 3.500 -6.432 -8.250 1.00 77.56 91 THR A CA 1
ATOM 702 C C . THR A 1 91 ? 3.534 -6.275 -9.763 1.00 77.56 91 THR A C 1
ATOM 704 O O . THR A 1 91 ? 3.899 -5.208 -10.273 1.00 77.56 91 THR A O 1
ATOM 707 N N . LEU A 1 92 ? 3.191 -7.347 -10.473 1.00 74.19 92 LEU A N 1
ATOM 708 C CA . LEU A 1 92 ? 3.062 -7.333 -11.925 1.00 74.19 92 LEU A CA 1
ATOM 709 C C . LEU A 1 92 ? 1.746 -6.656 -12.327 1.00 74.19 92 LEU A C 1
ATOM 711 O O . LEU A 1 92 ? 0.791 -6.615 -11.550 1.00 74.19 92 LEU A O 1
ATOM 715 N N . LEU A 1 93 ? 1.674 -6.142 -13.558 1.00 73.81 93 LEU A N 1
ATOM 716 C CA . LEU A 1 93 ? 0.448 -5.518 -14.076 1.00 73.81 93 LEU A CA 1
ATOM 717 C C . LEU A 1 93 ? -0.757 -6.459 -14.076 1.00 73.81 93 LEU A C 1
ATOM 719 O O . LEU A 1 93 ? -1.881 -5.987 -13.941 1.00 73.81 93 LEU A O 1
ATOM 723 N N . GLU A 1 94 ? -0.544 -7.768 -14.216 1.00 78.81 94 GLU A N 1
ATOM 724 C CA . GLU A 1 94 ? -1.643 -8.738 -14.223 1.00 78.81 94 GLU A CA 1
ATOM 725 C C . GLU A 1 94 ? -2.423 -8.774 -12.902 1.00 78.81 94 GLU A C 1
ATOM 727 O O . GLU A 1 94 ? -3.634 -8.973 -12.924 1.00 78.81 94 GLU A O 1
ATOM 732 N N . ASP A 1 95 ? -1.763 -8.502 -11.772 1.00 85.12 95 ASP A N 1
ATOM 733 C CA . ASP A 1 95 ? -2.402 -8.440 -10.453 1.00 85.12 95 ASP A CA 1
ATOM 734 C C . ASP A 1 95 ? -3.023 -7.064 -10.164 1.00 85.12 95 ASP A C 1
ATOM 736 O O . ASP A 1 95 ? -3.800 -6.895 -9.221 1.00 85.12 95 ASP A O 1
ATOM 740 N N . LEU A 1 96 ? -2.672 -6.045 -10.953 1.00 86.38 96 LEU A N 1
ATOM 741 C CA . LEU A 1 96 ? -3.049 -4.672 -10.661 1.00 86.38 96 LEU A CA 1
ATOM 742 C C . LEU A 1 96 ? -4.560 -4.448 -10.746 1.00 86.38 96 LEU A C 1
ATOM 744 O O . LEU A 1 96 ? -5.117 -3.762 -9.890 1.00 86.38 96 LEU A O 1
ATOM 748 N N . ASP A 1 97 ? -5.219 -5.003 -11.762 1.00 88.75 97 ASP A N 1
ATOM 749 C CA . ASP A 1 97 ? -6.660 -4.818 -11.955 1.00 88.75 97 ASP A CA 1
ATOM 750 C C . ASP A 1 97 ? -7.462 -5.372 -10.771 1.00 88.75 97 ASP A C 1
ATOM 752 O O . ASP A 1 97 ? -8.412 -4.731 -10.304 1.00 88.75 97 ASP A O 1
ATOM 756 N N . ASP A 1 98 ? -7.042 -6.520 -10.237 1.00 92.50 98 ASP A N 1
ATOM 757 C CA . ASP A 1 98 ? -7.650 -7.136 -9.059 1.00 92.50 98 ASP A CA 1
ATOM 758 C C . ASP A 1 98 ? -7.391 -6.293 -7.798 1.00 92.50 98 ASP A C 1
ATOM 760 O O . ASP A 1 98 ? -8.312 -6.050 -7.011 1.00 92.50 98 ASP A O 1
ATOM 764 N N . ILE A 1 99 ? -6.171 -5.768 -7.632 1.00 93.12 99 ILE A N 1
ATOM 765 C CA . ILE A 1 99 ? -5.801 -4.876 -6.519 1.00 93.12 99 ILE A CA 1
ATOM 766 C C . ILE A 1 99 ? -6.615 -3.578 -6.546 1.00 93.12 99 ILE A C 1
ATOM 768 O O . ILE A 1 99 ? -7.191 -3.178 -5.529 1.00 93.12 99 ILE A O 1
ATOM 772 N N . VAL A 1 100 ? -6.683 -2.910 -7.698 1.00 93.88 100 VAL A N 1
ATOM 773 C CA . VAL A 1 100 ? -7.406 -1.641 -7.857 1.00 93.88 100 VAL A CA 1
ATOM 774 C C . VAL A 1 100 ? -8.897 -1.846 -7.618 1.00 93.88 100 VAL A C 1
ATOM 776 O O . VAL A 1 100 ? -9.518 -1.059 -6.898 1.00 93.88 100 VAL A O 1
ATOM 779 N N . SER A 1 101 ? -9.464 -2.923 -8.167 1.00 95.31 101 SER A N 1
ATOM 780 C CA . SER A 1 101 ? -10.865 -3.282 -7.944 1.00 95.31 101 SER A CA 1
ATOM 781 C C . SER A 1 101 ? -11.146 -3.478 -6.455 1.00 95.31 101 SER A C 1
ATOM 783 O O . SER A 1 101 ? -12.046 -2.833 -5.916 1.00 95.31 101 SER A O 1
ATOM 785 N N . ALA A 1 102 ? -10.326 -4.271 -5.762 1.00 97.12 102 ALA A N 1
ATOM 786 C CA . ALA A 1 102 ? -10.494 -4.522 -4.335 1.00 97.12 102 ALA A CA 1
ATOM 787 C C . ALA A 1 102 ? -10.381 -3.239 -3.494 1.00 97.12 102 ALA A C 1
ATOM 789 O O . ALA A 1 102 ? -11.234 -2.988 -2.644 1.00 97.12 102 ALA A O 1
ATOM 790 N N . LEU A 1 103 ? -9.381 -2.384 -3.746 1.00 97.38 103 LEU A N 1
ATOM 791 C CA . LEU A 1 103 ? -9.207 -1.114 -3.023 1.00 97.38 103 LEU A CA 1
ATOM 792 C C . LEU A 1 103 ? -10.385 -0.149 -3.223 1.00 97.38 103 LEU A C 1
ATOM 794 O O . LEU A 1 103 ? -10.742 0.591 -2.302 1.00 97.38 103 LEU A O 1
ATOM 798 N N . ASN A 1 104 ? -10.981 -0.141 -4.415 1.00 97.31 104 ASN A N 1
ATOM 799 C CA . ASN A 1 104 ? -12.126 0.707 -4.740 1.00 97.31 104 ASN A CA 1
ATOM 800 C C . ASN A 1 104 ? -13.450 0.181 -4.154 1.00 97.31 104 ASN A C 1
ATOM 802 O O . ASN A 1 104 ? -14.366 0.974 -3.937 1.00 97.31 104 ASN A O 1
ATOM 806 N N . GLU A 1 105 ? -13.552 -1.118 -3.861 1.00 97.88 105 GLU A N 1
ATOM 807 C CA . GLU A 1 105 ? -14.713 -1.725 -3.192 1.00 97.88 105 GLU A CA 1
ATOM 808 C C . GLU A 1 105 ? -14.729 -1.513 -1.669 1.00 97.88 105 GLU A C 1
ATOM 810 O O . GLU A 1 105 ? -15.774 -1.674 -1.032 1.00 97.88 105 GLU A O 1
ATOM 815 N N . VAL A 1 106 ? -13.597 -1.133 -1.070 1.00 97.88 106 VAL A N 1
ATOM 816 C CA . VAL A 1 106 ? -13.509 -0.874 0.372 1.00 97.88 106 VAL A CA 1
ATOM 817 C C . VAL A 1 106 ? -14.338 0.355 0.753 1.00 97.88 106 VAL A C 1
ATOM 819 O O . VAL A 1 106 ? -14.052 1.488 0.357 1.00 97.88 106 VAL A O 1
ATOM 822 N N . ASP A 1 107 ? -15.334 0.128 1.608 1.00 97.88 107 ASP A N 1
ATOM 823 C CA . ASP A 1 107 ? -16.080 1.188 2.279 1.00 97.88 107 ASP A CA 1
ATOM 824 C C . ASP A 1 107 ? -15.205 1.860 3.350 1.00 97.88 107 ASP A C 1
ATOM 826 O O . ASP A 1 107 ? -14.673 1.209 4.254 1.00 97.88 107 ASP A O 1
ATOM 830 N N . GLU A 1 108 ? -15.035 3.177 3.237 1.00 97.44 108 GLU A N 1
ATOM 831 C CA . GLU A 1 108 ? -14.133 3.937 4.106 1.00 97.44 108 GLU A CA 1
ATOM 832 C C . GLU A 1 108 ? -14.588 3.962 5.569 1.00 97.44 108 GLU A C 1
ATOM 834 O O . GLU A 1 108 ? -13.740 3.941 6.464 1.00 97.44 108 GLU A O 1
ATOM 839 N N . ASP A 1 109 ? -15.900 3.993 5.821 1.00 97.38 109 ASP A N 1
ATOM 840 C CA . ASP A 1 109 ? -16.440 3.990 7.180 1.00 97.38 109 ASP A CA 1
ATOM 841 C C . ASP A 1 109 ? -16.206 2.617 7.828 1.00 97.38 109 ASP A C 1
ATOM 843 O O . ASP A 1 109 ? -15.733 2.537 8.963 1.00 97.38 109 ASP A O 1
ATOM 847 N N . ALA A 1 110 ? -16.430 1.531 7.083 1.00 96.44 110 ALA A N 1
ATOM 848 C CA . ALA A 1 110 ? -16.148 0.171 7.531 1.00 96.44 110 ALA A CA 1
ATOM 849 C C . ALA A 1 110 ? -14.650 -0.061 7.794 1.00 96.44 110 ALA A C 1
ATOM 851 O O . ALA A 1 110 ? -14.288 -0.658 8.814 1.00 96.44 110 ALA A O 1
ATOM 852 N N . PHE A 1 111 ? -13.776 0.428 6.909 1.00 97.25 111 PHE A N 1
ATOM 853 C CA . PHE A 1 111 ? -12.327 0.413 7.116 1.00 97.25 111 PHE A CA 1
ATOM 854 C C . PHE A 1 111 ? -11.951 1.155 8.405 1.00 97.25 111 PHE A C 1
ATOM 856 O O . PHE A 1 111 ? -11.213 0.627 9.244 1.00 97.25 111 PHE A O 1
ATOM 863 N N . LEU A 1 112 ? -12.488 2.362 8.600 1.00 97.19 112 LEU A N 1
ATOM 864 C CA . LEU A 1 112 ? -12.148 3.188 9.750 1.00 97.19 112 LEU A CA 1
ATOM 865 C C . LEU A 1 112 ? -12.644 2.567 11.058 1.00 97.19 112 LEU A C 1
ATOM 867 O O . LEU A 1 112 ? -11.914 2.568 12.046 1.00 97.19 112 LEU A O 1
ATOM 871 N N . ASP A 1 113 ? -13.835 1.973 11.063 1.00 97.19 113 ASP A N 1
ATOM 872 C CA . ASP A 1 113 ? -14.357 1.235 12.212 1.00 97.19 113 ASP A CA 1
ATOM 873 C C . ASP A 1 113 ? -13.428 0.082 12.616 1.00 97.19 113 ASP A C 1
ATOM 875 O O . ASP A 1 113 ? -13.162 -0.115 13.808 1.00 97.19 113 ASP A O 1
ATOM 879 N N . LYS A 1 114 ? -12.892 -0.666 11.642 1.00 96.62 114 LYS A N 1
ATOM 880 C CA . LYS A 1 114 ? -11.913 -1.739 11.891 1.00 96.62 114 LYS A CA 1
ATOM 881 C C . LYS A 1 114 ? -10.595 -1.196 12.423 1.00 96.62 114 LYS A C 1
ATOM 883 O O . LYS A 1 114 ? -10.093 -1.706 13.425 1.00 96.62 114 LYS A O 1
ATOM 888 N N . TYR A 1 115 ? -10.079 -0.138 11.807 1.00 96.12 115 TYR A N 1
ATOM 889 C CA . TYR A 1 115 ? -8.852 0.519 12.240 1.00 96.12 115 TYR A CA 1
ATOM 890 C C . TYR A 1 115 ? -8.955 1.016 13.691 1.00 96.12 115 TYR A C 1
ATOM 892 O O . TYR A 1 115 ? -8.085 0.737 14.518 1.00 96.12 115 TYR A O 1
ATOM 900 N N . LEU A 1 116 ? -10.048 1.705 14.034 1.00 96.38 116 LEU A N 1
ATOM 901 C CA . LEU A 1 116 ? -10.275 2.274 15.364 1.00 96.38 116 LEU A CA 1
ATOM 902 C C . LEU A 1 116 ? -10.426 1.200 16.450 1.00 96.38 116 LEU A C 1
ATOM 904 O O . LEU A 1 116 ? -9.984 1.416 17.579 1.00 96.38 116 LEU A O 1
ATOM 908 N N . GLN A 1 117 ? -11.014 0.042 16.125 1.00 95.25 117 GLN A N 1
ATOM 909 C CA . GLN A 1 117 ? -11.108 -1.098 17.049 1.00 95.25 117 GLN A CA 1
ATOM 910 C C . GLN A 1 117 ? -9.733 -1.645 17.453 1.00 95.25 117 GLN A C 1
ATOM 912 O O . GLN A 1 117 ? -9.592 -2.173 18.556 1.00 95.25 117 GLN A O 1
ATOM 917 N N . GLN A 1 118 ? -8.739 -1.531 16.573 1.00 92.00 118 GLN A N 1
ATOM 918 C CA . GLN A 1 118 ? -7.402 -2.090 16.765 1.00 92.00 118 GLN A CA 1
ATOM 919 C C . GLN A 1 118 ? -6.414 -1.064 17.340 1.00 92.00 118 GLN A C 1
ATOM 921 O O . GLN A 1 118 ? -5.628 -1.408 18.220 1.00 92.00 118 GLN A O 1
ATOM 926 N N . ASN A 1 119 ? -6.475 0.189 16.875 1.00 91.88 119 ASN A N 1
ATOM 927 C CA . ASN A 1 119 ? -5.438 1.204 17.117 1.00 91.88 119 ASN A CA 1
ATOM 928 C C . ASN A 1 119 ? -5.927 2.415 17.935 1.00 91.88 119 ASN A C 1
ATOM 930 O O . ASN A 1 119 ? -5.122 3.211 18.417 1.00 91.88 119 ASN A O 1
ATOM 934 N N . GLY A 1 120 ? -7.241 2.571 18.133 1.00 92.88 120 GLY A N 1
ATOM 935 C CA . GLY A 1 120 ? -7.818 3.750 18.781 1.00 92.88 120 GLY A CA 1
ATOM 936 C C . GLY A 1 120 ? -7.848 4.989 17.877 1.00 92.88 120 GLY A C 1
ATOM 937 O O . GLY A 1 120 ? -7.667 4.910 16.667 1.00 92.88 120 GLY A O 1
ATOM 938 N N . VAL A 1 121 ? -8.138 6.156 18.463 1.00 93.69 121 VAL A N 1
ATOM 939 C CA . VAL A 1 121 ? -8.479 7.384 17.708 1.00 93.69 121 VAL A CA 1
ATOM 940 C C . VAL A 1 121 ? -7.292 8.283 17.360 1.00 93.69 121 VAL A C 1
ATOM 942 O O . VAL A 1 121 ? -7.474 9.240 16.614 1.00 93.69 121 VAL A O 1
ATOM 945 N N . GLU A 1 122 ? -6.101 8.008 17.897 1.00 92.12 122 GLU A N 1
ATOM 946 C CA . GLU A 1 122 ? -4.940 8.910 17.824 1.00 92.12 122 GLU A CA 1
ATOM 947 C C . GLU A 1 122 ? -4.519 9.215 16.379 1.00 92.12 122 GLU A C 1
ATOM 949 O O . GLU A 1 122 ? -4.313 10.375 16.030 1.00 92.12 122 GLU A O 1
ATOM 954 N N . ASN A 1 123 ? -4.505 8.191 15.525 1.00 93.12 123 ASN A N 1
ATOM 955 C CA . ASN A 1 123 ? -4.091 8.281 14.124 1.00 93.12 123 ASN A CA 1
ATOM 956 C C . ASN A 1 123 ? -5.265 8.171 13.137 1.00 93.12 123 ASN A C 1
ATOM 958 O O . ASN A 1 123 ? -5.041 7.961 11.950 1.00 93.12 123 ASN A O 1
ATOM 962 N N . ARG A 1 124 ? -6.517 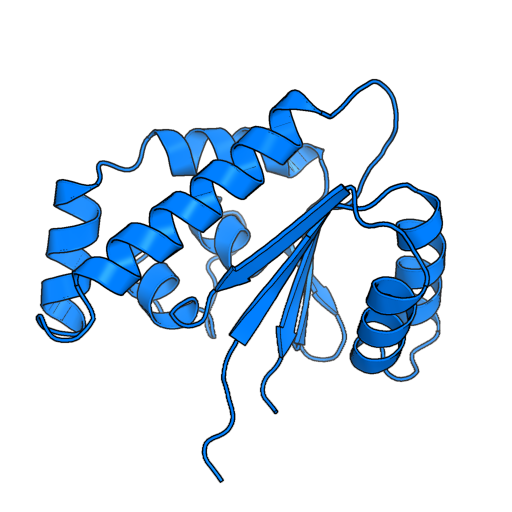8.337 13.592 1.00 94.94 124 ARG A N 1
ATOM 963 C CA . ARG A 1 124 ? -7.735 8.161 12.772 1.00 94.94 124 ARG A CA 1
ATOM 964 C C . ARG A 1 124 ? -7.653 8.859 11.411 1.00 94.94 124 ARG A C 1
ATOM 966 O O . ARG A 1 124 ? -7.859 8.239 10.372 1.00 94.94 124 ARG A O 1
ATOM 973 N N . ASP A 1 125 ? -7.381 10.161 11.430 1.00 96.19 125 ASP A N 1
ATOM 974 C CA . ASP A 1 125 ? -7.395 10.975 10.213 1.00 96.19 125 ASP A CA 1
ATOM 975 C C . ASP A 1 125 ? -6.180 10.669 9.324 1.00 96.19 125 ASP A C 1
ATOM 977 O O . ASP A 1 125 ? -6.294 10.693 8.101 1.00 96.19 125 ASP A O 1
ATOM 981 N N . ALA A 1 126 ? -5.039 10.321 9.932 1.00 95.62 126 ALA A N 1
ATOM 982 C CA . ALA A 1 126 ? -3.843 9.892 9.212 1.00 95.62 126 ALA A CA 1
ATOM 983 C C . ALA A 1 126 ? -4.054 8.537 8.524 1.00 95.62 126 ALA A C 1
ATOM 985 O O . ALA A 1 126 ? -3.690 8.392 7.365 1.00 95.62 126 ALA A O 1
ATOM 986 N N . ALA A 1 127 ? -4.700 7.578 9.189 1.00 95.62 127 ALA A N 1
ATOM 987 C CA . ALA A 1 127 ? -5.013 6.269 8.628 1.00 95.62 127 ALA A CA 1
ATOM 988 C C . ALA A 1 127 ? -5.955 6.374 7.430 1.00 95.62 127 ALA A C 1
ATOM 990 O O . ALA A 1 127 ? -5.689 5.783 6.387 1.00 95.62 127 ALA A O 1
ATOM 991 N N . LEU A 1 128 ? -7.017 7.178 7.545 1.00 97.12 128 LEU A N 1
ATOM 992 C CA . LEU A 1 128 ? -7.923 7.416 6.423 1.00 97.12 128 LEU A CA 1
ATOM 993 C C . LEU A 1 128 ? -7.220 8.141 5.266 1.00 97.12 128 LEU A C 1
ATOM 995 O O . LEU A 1 128 ? -7.452 7.813 4.105 1.00 97.12 128 LEU A O 1
ATOM 999 N N . ALA A 1 129 ? -6.360 9.118 5.568 1.00 97.56 129 ALA A N 1
ATOM 1000 C CA . ALA A 1 129 ? -5.585 9.816 4.548 1.00 97.56 129 ALA A CA 1
ATOM 1001 C C . ALA A 1 129 ? -4.601 8.877 3.836 1.00 97.56 129 ALA A C 1
ATOM 1003 O O . ALA A 1 129 ? -4.581 8.861 2.613 1.00 97.56 129 ALA A O 1
ATOM 1004 N N . GLU A 1 130 ? -3.835 8.068 4.571 1.00 96.75 130 GLU A N 1
ATOM 1005 C CA . GLU A 1 130 ? -2.864 7.136 3.986 1.00 96.75 130 GLU A CA 1
ATOM 1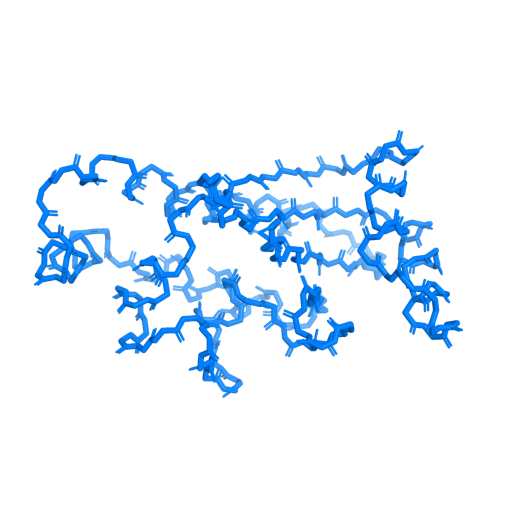006 C C . GLU A 1 130 ? -3.551 5.990 3.223 1.00 96.75 130 GLU A C 1
ATOM 1008 O O . GLU A 1 130 ? -3.076 5.615 2.154 1.00 96.75 130 GLU A O 1
ATOM 1013 N N . PHE A 1 131 ? -4.711 5.501 3.682 1.00 97.31 131 PHE A N 1
ATOM 1014 C CA . PHE A 1 131 ? -5.537 4.571 2.903 1.00 97.31 131 PHE A CA 1
ATOM 1015 C C . PHE A 1 131 ? -5.977 5.183 1.563 1.00 97.31 131 PHE A C 1
ATOM 1017 O O . PHE A 1 131 ? -5.828 4.559 0.513 1.00 97.31 131 PHE A O 1
ATOM 1024 N N . ARG A 1 132 ? -6.467 6.430 1.573 1.00 97.62 132 ARG A N 1
ATOM 1025 C CA . ARG A 1 132 ? -6.837 7.139 0.339 1.00 97.62 132 ARG A CA 1
ATOM 1026 C C . ARG A 1 132 ? -5.632 7.385 -0.563 1.00 97.62 132 ARG A C 1
ATOM 1028 O O . ARG A 1 132 ? -5.748 7.171 -1.760 1.00 97.62 132 ARG A O 1
ATOM 1035 N N . THR A 1 133 ? -4.480 7.761 -0.007 1.00 96.75 133 THR A N 1
ATOM 1036 C CA . THR A 1 133 ? -3.228 7.910 -0.764 1.00 96.75 133 THR A CA 1
ATOM 1037 C C . THR A 1 133 ? -2.846 6.612 -1.470 1.00 96.75 133 THR A C 1
ATOM 1039 O O . THR A 1 133 ? -2.515 6.644 -2.651 1.00 96.75 133 THR A O 1
ATOM 1042 N N . LEU A 1 134 ? -2.927 5.472 -0.777 1.00 95.44 134 LEU A N 1
ATOM 1043 C CA . LEU A 1 134 ? -2.657 4.160 -1.364 1.00 95.44 134 LEU A CA 1
ATOM 1044 C C . LEU A 1 134 ? -3.630 3.848 -2.508 1.00 95.44 134 LEU A C 1
ATOM 1046 O O . LEU A 1 134 ? -3.207 3.486 -3.602 1.00 95.44 134 LEU A O 1
ATOM 1050 N N . ARG A 1 135 ? -4.934 4.030 -2.280 1.00 96.12 135 ARG A N 1
ATOM 1051 C CA . ARG A 1 135 ? -5.957 3.809 -3.309 1.00 96.12 135 ARG A CA 1
ATOM 1052 C C . ARG A 1 135 ? -5.751 4.720 -4.520 1.00 96.12 135 ARG A C 1
ATOM 1054 O O . ARG A 1 135 ? -5.831 4.262 -5.656 1.00 96.12 135 ARG A O 1
ATOM 1061 N N . ASP A 1 136 ? -5.455 5.995 -4.299 1.00 95.44 136 ASP A N 1
ATOM 1062 C CA . ASP A 1 136 ? -5.200 6.960 -5.370 1.00 95.44 136 ASP A CA 1
ATOM 1063 C C . ASP A 1 136 ? -3.921 6.618 -6.145 1.00 95.44 136 ASP A C 1
ATOM 1065 O O . ASP A 1 136 ? -3.870 6.820 -7.356 1.00 95.44 136 ASP A O 1
ATOM 1069 N N . PHE A 1 137 ? -2.892 6.091 -5.477 1.00 93.12 137 PHE A N 1
ATOM 1070 C CA . PHE A 1 137 ? -1.675 5.609 -6.127 1.00 93.12 137 PHE A CA 1
ATOM 1071 C C . PHE A 1 137 ? -1.973 4.474 -7.105 1.00 93.12 137 PHE A C 1
ATOM 1073 O O . PHE A 1 137 ? -1.605 4.576 -8.273 1.00 93.12 137 PHE A O 1
ATOM 1080 N N . TYR A 1 138 ? -2.690 3.441 -6.661 1.00 92.00 138 TYR A N 1
ATOM 1081 C CA . TYR A 1 138 ? -3.049 2.309 -7.515 1.00 92.00 138 TYR A CA 1
ATOM 1082 C C . TYR A 1 138 ? -3.971 2.713 -8.674 1.00 92.00 138 TYR A C 1
ATOM 1084 O O . TYR A 1 138 ? -3.739 2.283 -9.800 1.00 92.00 138 TYR A O 1
ATOM 1092 N N . ASN A 1 139 ? -4.942 3.606 -8.450 1.00 91.81 139 ASN A N 1
ATOM 1093 C CA . ASN A 1 139 ? -5.772 4.142 -9.537 1.00 91.81 139 ASN A CA 1
ATOM 1094 C C . ASN A 1 139 ? -4.942 4.929 -10.571 1.00 91.81 139 ASN A C 1
ATOM 1096 O O . ASN A 1 139 ? -5.124 4.748 -11.770 1.00 91.81 139 ASN A O 1
ATOM 1100 N N . LYS A 1 140 ? -3.989 5.769 -10.130 1.00 89.69 140 LYS A N 1
ATOM 1101 C CA . LYS A 1 140 ? -3.081 6.487 -11.049 1.00 89.69 140 LYS A CA 1
ATOM 1102 C C . LYS A 1 140 ? -2.208 5.541 -11.853 1.00 89.69 140 LYS A C 1
ATOM 1104 O O . LYS A 1 140 ? -1.932 5.838 -13.011 1.00 89.69 140 LYS A O 1
ATOM 1109 N N . CYS A 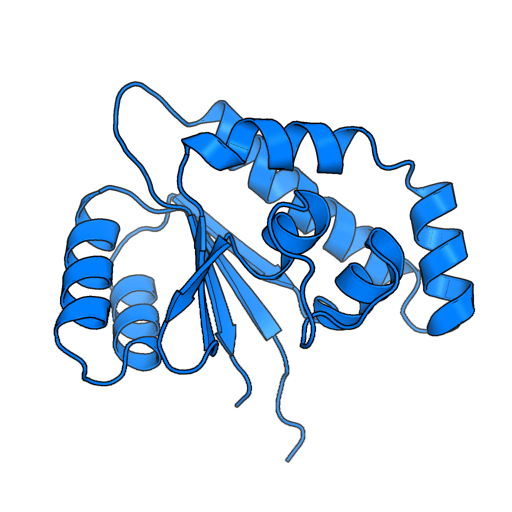1 141 ? -1.749 4.455 -11.228 1.00 86.38 141 CYS A N 1
ATOM 1110 C CA . CYS A 1 141 ? -1.065 3.396 -11.948 1.00 86.38 141 CYS A CA 1
ATOM 1111 C C . CYS A 1 141 ? -2.011 2.910 -13.051 1.00 86.38 141 CYS A C 1
ATOM 1113 O O . CYS A 1 141 ? -1.699 3.148 -14.216 1.00 86.38 141 CYS A O 1
ATOM 1115 N N . GLN A 1 142 ? -3.190 2.379 -12.694 1.00 85.75 142 GLN A N 1
ATOM 1116 C CA . GLN A 1 142 ? -4.142 1.790 -13.647 1.00 85.75 142 GLN A CA 1
ATOM 1117 C C . GLN A 1 142 ? -4.433 2.691 -14.856 1.00 85.75 142 GLN A C 1
ATOM 1119 O O . GLN A 1 142 ? -4.384 2.233 -15.994 1.00 85.75 142 GLN A O 1
ATOM 1124 N N . ASP A 1 143 ? -4.682 3.980 -14.615 1.00 82.19 143 ASP A N 1
ATOM 1125 C CA . ASP A 1 143 ? -4.996 4.964 -15.657 1.00 82.19 143 ASP A CA 1
ATOM 1126 C C . ASP A 1 143 ? -3.834 5.234 -16.631 1.00 82.19 143 ASP A C 1
ATOM 1128 O O . ASP A 1 143 ? -4.060 5.667 -17.765 1.00 82.19 143 ASP A O 1
ATOM 1132 N N . PHE A 1 144 ? -2.585 5.051 -16.192 1.00 74.12 144 PHE A N 1
ATOM 1133 C CA . PHE A 1 144 ? -1.397 5.376 -16.982 1.00 74.12 144 PHE A CA 1
ATOM 1134 C C . PHE A 1 144 ? -0.941 4.230 -17.894 1.00 74.12 144 PHE A C 1
ATOM 1136 O O . PHE A 1 144 ? -0.233 4.482 -18.872 1.00 74.12 144 PHE A O 1
ATOM 1143 N N . HIS A 1 145 ? -1.304 2.981 -17.603 1.00 63.78 145 HIS A N 1
ATOM 1144 C CA . HIS A 1 145 ? -0.764 1.833 -18.333 1.00 63.78 145 HIS A CA 1
ATOM 1145 C C . HIS A 1 145 ? -1.243 1.814 -19.792 1.00 63.78 145 HIS A C 1
ATOM 1147 O O . HIS A 1 145 ? -2.432 1.693 -20.082 1.00 63.78 145 HIS A O 1
ATOM 1153 N N . GLY A 1 146 ? -0.292 1.986 -20.715 1.00 59.69 146 GLY A N 1
ATOM 1154 C CA . GLY A 1 146 ? -0.463 1.777 -22.155 1.00 59.69 146 GLY A CA 1
ATOM 1155 C C . GLY A 1 146 ? -0.216 0.315 -22.553 1.00 59.69 146 GLY A C 1
ATOM 1156 O O . GLY A 1 146 ? -0.700 -0.590 -21.889 1.00 59.69 146 GLY A O 1
ATOM 1157 N N . ASP A 1 147 ? 0.549 0.093 -23.630 1.00 54.88 147 ASP A N 1
ATOM 1158 C CA . ASP A 1 147 ? 0.907 -1.243 -24.159 1.00 54.88 147 ASP A CA 1
ATOM 1159 C C . ASP A 1 147 ? 2.227 -1.818 -23.587 1.00 54.88 147 ASP A C 1
ATOM 1161 O O . ASP A 1 147 ? 2.632 -2.907 -23.993 1.00 54.88 147 ASP A O 1
ATOM 1165 N N . ASP A 1 148 ? 2.938 -1.097 -22.711 1.00 56.91 148 ASP A N 1
ATOM 1166 C CA . ASP A 1 148 ? 4.223 -1.573 -22.175 1.00 56.91 148 ASP A CA 1
ATOM 1167 C C . ASP A 1 148 ? 4.037 -2.344 -20.858 1.00 56.91 148 ASP A C 1
ATOM 1169 O O . ASP A 1 148 ? 3.210 -1.979 -20.018 1.00 56.91 148 ASP A O 1
ATOM 1173 N N . ASP A 1 149 ? 4.858 -3.378 -20.670 1.00 61.16 149 ASP A N 1
ATOM 1174 C CA . ASP A 1 149 ? 5.008 -4.077 -19.398 1.00 61.16 149 ASP A CA 1
ATOM 1175 C C . ASP A 1 149 ? 5.693 -3.127 -18.397 1.00 61.16 149 ASP A C 1
ATOM 1177 O O . ASP A 1 149 ? 6.787 -2.616 -18.642 1.00 61.16 149 ASP A O 1
ATOM 1181 N N . TYR A 1 150 ? 5.018 -2.827 -17.290 1.00 64.56 150 TYR A N 1
ATOM 1182 C CA . TYR A 1 150 ? 5.528 -1.999 -16.201 1.00 64.56 150 TYR A CA 1
ATOM 1183 C C . TYR A 1 150 ? 5.456 -2.789 -14.895 1.00 64.56 150 TYR A C 1
ATOM 1185 O O . TYR A 1 150 ? 4.598 -3.649 -14.728 1.00 64.56 150 TYR A O 1
ATOM 1193 N N . ILE A 1 151 ? 6.317 -2.478 -13.929 1.00 64.50 151 ILE A N 1
ATOM 1194 C CA . ILE A 1 151 ? 6.292 -3.134 -12.617 1.00 64.50 151 ILE A CA 1
ATOM 1195 C C . ILE A 1 151 ? 6.088 -2.099 -11.521 1.00 64.50 151 ILE A C 1
ATOM 1197 O O . ILE A 1 151 ? 6.754 -1.060 -11.470 1.00 64.50 151 ILE A O 1
ATOM 1201 N N . LEU A 1 152 ? 5.159 -2.405 -10.619 1.00 68.69 152 LEU A N 1
ATOM 1202 C CA . LEU A 1 152 ? 4.968 -1.671 -9.381 1.00 68.69 152 LEU A CA 1
ATOM 1203 C C . LEU A 1 152 ? 5.841 -2.303 -8.303 1.00 68.69 152 LEU A C 1
ATOM 1205 O O . LEU A 1 152 ? 5.833 -3.516 -8.109 1.00 68.69 152 LEU A O 1
ATOM 1209 N N . VAL A 1 153 ? 6.601 -1.479 -7.592 1.00 65.44 153 VAL A N 1
ATOM 1210 C CA . VAL A 1 153 ? 7.540 -1.943 -6.572 1.00 65.44 153 VAL A CA 1
ATOM 1211 C C . VAL A 1 153 ? 7.176 -1.353 -5.228 1.00 65.44 153 VAL A C 1
ATOM 1213 O O . VAL A 1 153 ? 7.014 -0.140 -5.078 1.00 65.44 153 VAL A O 1
ATOM 1216 N N . VAL A 1 154 ? 7.095 -2.225 -4.233 1.00 69.62 154 VAL A N 1
ATOM 1217 C CA . VAL A 1 154 ? 6.839 -1.882 -2.842 1.00 69.62 154 VAL A CA 1
ATOM 1218 C C . VAL A 1 154 ? 8.097 -2.189 -2.036 1.00 69.62 154 VAL A C 1
ATOM 1220 O O . VAL A 1 154 ? 8.452 -3.339 -1.803 1.00 69.62 154 VAL A O 1
ATOM 1223 N N . GLY A 1 155 ? 8.799 -1.148 -1.599 1.00 66.06 155 GLY A N 1
ATOM 1224 C CA . GLY A 1 155 ? 9.913 -1.265 -0.661 1.00 66.06 155 GLY A CA 1
ATOM 1225 C C . GLY A 1 155 ? 9.424 -1.057 0.768 1.00 66.06 155 GLY A C 1
ATOM 1226 O O . GLY A 1 155 ? 9.119 0.073 1.152 1.00 66.06 155 GLY A O 1
ATOM 1227 N N . ILE A 1 156 ? 9.372 -2.115 1.578 1.00 66.62 156 ILE A N 1
ATOM 1228 C CA . ILE A 1 156 ? 9.097 -2.015 3.015 1.00 66.62 156 ILE A CA 1
ATOM 1229 C C . ILE A 1 156 ? 10.431 -1.897 3.741 1.00 66.62 156 ILE A C 1
ATOM 1231 O O . ILE A 1 156 ? 11.046 -2.880 4.161 1.00 66.62 156 ILE A O 1
ATOM 1235 N N . TYR A 1 157 ? 10.878 -0.659 3.921 1.00 59.56 157 TYR A N 1
ATOM 1236 C CA . TYR A 1 157 ? 12.105 -0.407 4.656 1.00 59.56 157 TYR A CA 1
ATOM 1237 C C . TYR A 1 157 ? 11.813 -0.441 6.156 1.00 59.56 157 TYR A C 1
ATOM 1239 O O . TYR A 1 157 ? 11.053 0.370 6.693 1.00 59.56 157 TYR A O 1
ATOM 1247 N N . ARG A 1 158 ? 12.439 -1.403 6.833 1.00 52.31 158 ARG A N 1
ATOM 1248 C CA . ARG A 1 158 ? 12.645 -1.375 8.279 1.00 52.31 158 ARG A CA 1
ATOM 1249 C C . ARG A 1 158 ? 14.083 -0.918 8.488 1.00 52.31 158 ARG A C 1
ATOM 1251 O O . ARG A 1 158 ? 14.984 -1.746 8.384 1.00 52.31 158 ARG A O 1
ATOM 1258 N N . ASP A 1 159 ? 14.294 0.385 8.674 1.00 45.34 159 ASP A N 1
ATOM 1259 C CA . ASP A 1 159 ? 15.601 0.879 9.149 1.00 45.34 159 ASP A CA 1
ATOM 1260 C C . ASP A 1 159 ? 15.932 0.294 10.534 1.00 45.34 159 ASP A C 1
ATOM 1262 O O . ASP A 1 159 ? 14.981 -0.108 11.244 1.00 45.34 159 ASP A O 1
#

pLDDT: mean 80.19, std 15.3, range [31.7, 97.88]

Sequence (159 aa):
MNTENIAHYFYGSAPAEDELMNAVFSGENTVDALKTAANQHEFLYTEKIRLWNELHMALVGCPGTEPISHEPLSQAIVGVDFVDDGQVAYTLLEDLDDIVSALNEVDEDAFLDKYLQQNGVENRDAALAEFRTLRDFYNKCQDFHGDDDYILVVGIYRD

Organism: NCBI:txid169435

Radius of gyration: 15.22 Å; chains: 1; bounding box: 40×26×43 Å

Foldseek 3Di:
DPFQFKKKKFWADPVLVVQLVCLQVVPPDSPVSNVVSVVVGDTPDMDMARCLQLLLCLLPNHGLVDADAPDLSNCLRQNHAAGDVSQKHKHWPVSLVVNLVSLVPDDLVSSLVSSCVVPNDPCSVVSSVSSVVSSVRSVVSVVPDDPDTIMMMMGRDRD

Secondary structure (DSSP, 8-state):
----EEEEEEEE-HHHHHHHHHHHHHTS-HHHHHHHHHHHS--SEEEEESSHHHHHHHHHSS-TTSPPTT-HHHHHHH-SEEEGGGTEEEEEHHHHHHHHHHHHH--HHHHHHHHHHHH-STTHHHHHHHHHHHHHHHHHHHHH--SS--EEEEEEEE-